Protein AF-A0A7X5EZK2-F1 (afdb_monomer_lite)

Sequence (81 aa):
MAADIVNLRQARKQRDRKDREATAEANRVRYGRSKADRKLAEAREEIARRHLDGHRLADGDPAATSPAADTVTPGASGPDS

Radius of gyration: 31.48 Å; chains: 1; bounding box: 59×73×66 Å

Foldseek 3Di:
DDDDPDDPVVVVVVVVVVVVVVVVVVCCVVPVCDPVNVVVVVVVVVVVVVVVVVVDDPPDDDDDDDDDPDDDDDDDDDDDD

InterPro domains:
  IPR025227 Protein of unknown function DUF4169 [PF13770] (3-57)

Secondary structure (DSSP, 8-state):
-------HHHHHHHHHHHHHHHHHHHHHHHHSS-HHHHHHHHHHHHHHHHHHHHT---------S----------------

pLDDT: mean 70.85, std 15.95, range [41.09, 92.5]

Structure (mmCIF, N/CA/C/O backbone):
data_AF-A0A7X5EZK2-F1
#
_entry.id   AF-A0A7X5EZK2-F1
#
loop_
_atom_site.group_PDB
_atom_site.id
_atom_site.type_symbol
_atom_site.label_atom_id
_atom_site.label_alt_id
_atom_site.label_comp_id
_atom_site.label_asym_id
_atom_site.label_entity_id
_atom_site.label_seq_id
_atom_site.pdbx_PDB_ins_code
_atom_site.Cartn_x
_atom_site.Cartn_y
_atom_site.Cartn_z
_atom_site.occupancy
_atom_site.B_iso_or_equiv
_atom_site.auth_seq_id
_atom_site.auth_comp_id
_atom_site.auth_asym_id
_atom_site.auth_atom_id
_atom_site.pdbx_PDB_model_num
ATOM 1 N N . MET A 1 1 ? -42.158 0.686 25.306 1.00 41.44 1 MET A N 1
ATOM 2 C CA . MET A 1 1 ? -41.095 0.850 24.289 1.00 41.44 1 MET A CA 1
ATOM 3 C C . MET A 1 1 ? -39.770 0.538 24.961 1.00 41.44 1 MET A C 1
ATOM 5 O O . MET A 1 1 ? -39.588 0.985 26.086 1.00 41.44 1 MET A O 1
ATOM 9 N N . ALA A 1 2 ? -38.908 -0.267 24.341 1.00 49.38 2 ALA A N 1
ATOM 10 C CA . ALA A 1 2 ? -37.592 -0.591 24.893 1.00 49.38 2 ALA A CA 1
ATOM 11 C C . ALA A 1 2 ? -36.559 0.446 24.430 1.00 49.38 2 ALA A C 1
ATOM 13 O O . ALA A 1 2 ? -36.625 0.905 23.292 1.00 49.38 2 ALA A O 1
ATOM 14 N N . ALA A 1 3 ? -35.625 0.815 25.306 1.00 63.31 3 ALA A N 1
ATOM 15 C CA . ALA A 1 3 ? -34.474 1.630 24.939 1.00 63.31 3 ALA A CA 1
ATOM 16 C C . ALA A 1 3 ? -33.306 0.702 24.582 1.00 63.31 3 ALA A C 1
ATOM 18 O O . ALA A 1 3 ? -32.846 -0.060 25.435 1.00 63.31 3 ALA A O 1
ATOM 19 N N . ASP A 1 4 ? -32.824 0.766 23.341 1.00 73.25 4 ASP A N 1
ATOM 20 C CA . ASP A 1 4 ? -31.696 -0.051 22.896 1.00 73.25 4 ASP A CA 1
ATOM 21 C C . ASP A 1 4 ? -30.395 0.410 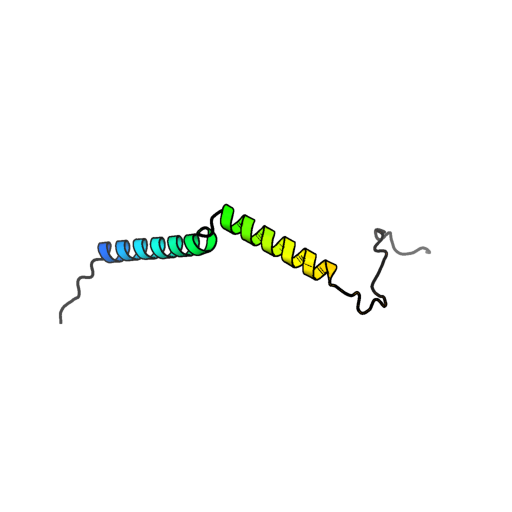23.568 1.00 73.25 4 ASP A C 1
ATOM 23 O O . ASP A 1 4 ? -29.852 1.479 23.279 1.00 73.25 4 ASP A O 1
ATOM 27 N N . ILE A 1 5 ? -29.868 -0.416 24.476 1.00 78.56 5 ILE A N 1
ATOM 28 C CA . ILE A 1 5 ? -28.615 -0.144 25.192 1.00 78.56 5 ILE A CA 1
ATOM 29 C C . ILE A 1 5 ? -27.433 -0.433 24.255 1.00 78.56 5 ILE A C 1
ATOM 31 O O . ILE A 1 5 ? -26.841 -1.515 24.254 1.00 78.56 5 ILE A O 1
ATOM 35 N N . VAL A 1 6 ? -27.081 0.552 23.426 1.00 78.62 6 VAL A N 1
ATOM 36 C CA . VAL A 1 6 ? -25.995 0.427 22.445 1.00 78.62 6 VAL A CA 1
ATOM 37 C C . VAL A 1 6 ? -24.625 0.405 23.130 1.00 78.62 6 VAL A C 1
ATOM 39 O O . VAL A 1 6 ? -24.202 1.370 23.771 1.00 78.62 6 VAL A O 1
ATOM 42 N N . ASN A 1 7 ? -23.869 -0.684 22.959 1.00 85.56 7 ASN A N 1
ATOM 43 C CA . ASN A 1 7 ? -22.542 -0.813 23.559 1.00 85.56 7 ASN A CA 1
ATOM 44 C C . ASN A 1 7 ? -21.491 0.038 22.813 1.00 85.56 7 ASN A C 1
ATOM 46 O O . ASN A 1 7 ? -20.833 -0.406 21.866 1.00 85.56 7 ASN A O 1
ATOM 50 N N . LEU A 1 8 ? -21.277 1.264 23.297 1.00 87.44 8 LEU A N 1
ATOM 51 C CA . LEU A 1 8 ? -20.340 2.233 22.713 1.00 87.44 8 LEU A CA 1
ATOM 52 C C . LEU A 1 8 ? -18.867 1.773 22.698 1.00 87.44 8 LEU A C 1
ATOM 54 O O . LEU A 1 8 ? -18.063 2.349 21.962 1.00 87.44 8 LEU A O 1
ATOM 58 N N . ARG A 1 9 ? -18.477 0.767 23.497 1.00 88.38 9 ARG A N 1
ATOM 59 C CA . ARG A 1 9 ? -17.124 0.175 23.462 1.00 88.38 9 ARG A CA 1
ATOM 60 C C . ARG A 1 9 ? -16.983 -0.781 22.279 1.00 88.38 9 ARG A C 1
ATOM 62 O O . ARG A 1 9 ? -15.969 -0.747 21.586 1.00 88.38 9 ARG A O 1
ATOM 69 N N . GLN A 1 10 ? -18.002 -1.601 22.021 1.00 86.62 10 GLN A N 1
ATOM 70 C CA . GLN A 1 10 ? -18.045 -2.470 20.842 1.00 86.62 10 GLN A CA 1
ATOM 71 C C . GLN A 1 10 ? -18.144 -1.647 19.551 1.00 86.62 10 GLN A C 1
ATOM 73 O O . GLN A 1 10 ? -17.401 -1.921 18.612 1.00 86.62 10 GLN A O 1
ATOM 78 N N . ALA A 1 11 ? -18.978 -0.600 19.530 1.00 87.62 11 ALA A N 1
ATOM 79 C CA . ALA A 1 11 ? -19.105 0.302 18.383 1.00 87.62 11 ALA A CA 1
ATOM 80 C C . ALA A 1 11 ? -17.765 0.968 18.011 1.00 87.62 11 ALA A C 1
ATOM 82 O O . ALA A 1 11 ? -17.368 0.934 16.847 1.00 87.62 11 ALA A O 1
ATOM 83 N N . ARG A 1 12 ? -17.022 1.489 19.003 1.00 91.19 12 ARG A N 1
ATOM 84 C CA . ARG A 1 12 ? -15.664 2.030 18.804 1.00 91.19 12 ARG A CA 1
ATOM 85 C C . ARG A 1 12 ? -14.701 0.978 18.250 1.00 91.19 12 ARG A C 1
ATOM 87 O O . ARG A 1 12 ? -14.148 1.184 17.178 1.00 91.19 12 ARG A O 1
ATOM 94 N N . LYS A 1 13 ? -14.613 -0.199 18.884 1.00 92.50 13 LYS A N 1
ATOM 95 C CA . LYS A 1 13 ? -13.745 -1.300 18.423 1.00 92.50 13 LYS A CA 1
ATOM 96 C C . LYS A 1 13 ? -14.050 -1.746 16.984 1.00 92.50 13 LYS A C 1
ATOM 98 O O . LYS A 1 13 ? -13.131 -2.114 16.257 1.00 92.50 13 LYS A O 1
ATOM 103 N N . GLN A 1 14 ? -15.320 -1.743 16.569 1.00 90.94 14 GLN A N 1
ATOM 104 C CA . GLN A 1 14 ? -15.686 -2.041 15.181 1.00 90.94 14 GLN A CA 1
ATOM 105 C C . GLN A 1 14 ? -15.232 -0.944 14.212 1.00 90.94 14 GLN A C 1
ATOM 107 O O . GLN A 1 14 ? -14.786 -1.266 13.114 1.00 90.94 14 GLN A O 1
ATOM 112 N N . ARG A 1 15 ? -15.311 0.329 14.614 1.00 89.00 15 ARG A N 1
ATOM 113 C CA . ARG A 1 15 ? -14.832 1.468 13.821 1.00 89.00 15 ARG A CA 1
ATOM 114 C C . ARG A 1 15 ? -13.315 1.392 13.618 1.00 89.00 15 ARG A C 1
ATOM 116 O O . ARG A 1 15 ? -12.874 1.272 12.481 1.00 89.00 15 ARG A O 1
ATOM 123 N N . ASP A 1 16 ? -12.558 1.246 14.708 1.00 92.50 16 ASP A N 1
ATOM 124 C CA . ASP A 1 16 ? -11.094 1.090 14.681 1.00 92.50 16 ASP A CA 1
ATOM 125 C C . ASP A 1 16 ? -10.646 -0.089 13.800 1.00 92.50 16 ASP A C 1
ATOM 127 O O . ASP A 1 16 ? -9.596 -0.045 13.157 1.00 92.50 16 ASP A O 1
ATOM 131 N N . ARG A 1 17 ? -11.428 -1.179 13.784 1.00 91.06 17 ARG A N 1
ATOM 132 C CA . ARG A 1 17 ? -11.165 -2.349 12.941 1.00 91.06 17 ARG A CA 1
ATOM 133 C C . ARG A 1 17 ? -11.385 -2.044 11.457 1.00 91.06 17 ARG A C 1
ATOM 135 O O . ARG A 1 17 ? -10.516 -2.386 10.661 1.00 91.06 17 ARG A O 1
ATOM 142 N N . LYS A 1 18 ? -12.491 -1.383 11.099 1.00 91.00 18 LYS A N 1
ATOM 143 C CA . LYS A 1 18 ? -12.788 -0.980 9.713 1.00 91.00 18 LYS A CA 1
ATOM 144 C C . LYS A 1 18 ? -11.730 -0.022 9.166 1.00 91.00 18 LYS A C 1
ATOM 146 O O . LYS A 1 18 ? -11.260 -0.218 8.051 1.00 91.00 18 LYS A O 1
ATOM 151 N N . ASP A 1 19 ? -11.287 0.939 9.972 1.00 88.81 19 ASP A N 1
ATOM 152 C CA . ASP A 1 19 ? -10.259 1.907 9.570 1.00 88.81 19 ASP A CA 1
ATOM 153 C C . ASP A 1 19 ? -8.898 1.216 9.316 1.00 88.81 19 ASP A C 1
ATOM 155 O O . ASP A 1 19 ? -8.183 1.534 8.359 1.00 88.81 19 ASP A O 1
ATOM 159 N N . ARG A 1 20 ? -8.556 0.196 10.119 1.00 86.88 20 ARG A N 1
ATOM 160 C CA . ARG A 1 20 ? -7.376 -0.669 9.901 1.00 86.88 20 ARG A CA 1
ATOM 161 C C . ARG A 1 20 ? -7.507 -1.562 8.668 1.00 86.88 20 ARG A C 1
ATOM 163 O O . ARG A 1 20 ? -6.522 -1.778 7.971 1.00 86.88 20 ARG A O 1
ATOM 170 N N . GLU A 1 21 ? -8.697 -2.087 8.393 1.00 85.94 21 GLU A N 1
ATOM 171 C CA . GLU A 1 21 ? -8.955 -2.916 7.211 1.00 85.94 21 GLU A CA 1
ATOM 172 C C . GLU A 1 21 ? -8.875 -2.074 5.922 1.00 85.94 21 GLU A C 1
ATOM 174 O O . GLU A 1 21 ? -8.157 -2.463 5.001 1.00 85.94 21 GLU A O 1
ATOM 179 N N . ALA A 1 22 ? -9.464 -0.873 5.901 1.00 86.75 22 ALA A N 1
ATOM 180 C CA . ALA A 1 22 ? -9.386 0.065 4.777 1.00 86.75 22 ALA A CA 1
ATOM 181 C C . ALA A 1 22 ? -7.954 0.572 4.514 1.00 86.75 22 ALA A C 1
ATOM 183 O O . ALA A 1 22 ? -7.506 0.637 3.367 1.00 86.75 22 ALA A O 1
ATOM 184 N N . THR A 1 23 ? -7.191 0.894 5.565 1.00 84.12 23 THR A N 1
ATOM 185 C CA . THR A 1 23 ? -5.773 1.273 5.411 1.00 84.12 23 THR A CA 1
ATOM 186 C C . THR A 1 23 ? -4.908 0.097 4.957 1.00 84.12 23 THR A C 1
ATOM 188 O O . THR A 1 23 ? -4.038 0.281 4.105 1.00 84.12 23 THR A O 1
ATOM 191 N N . ALA A 1 24 ? -5.162 -1.121 5.446 1.00 81.94 24 ALA A N 1
ATOM 192 C CA . ALA A 1 24 ? -4.488 -2.324 4.960 1.00 81.94 24 ALA A CA 1
ATOM 193 C C . ALA A 1 24 ? -4.815 -2.613 3.486 1.00 81.94 24 ALA A C 1
ATOM 195 O O . ALA A 1 24 ? -3.920 -2.983 2.733 1.00 81.94 24 ALA A O 1
ATOM 196 N N . GLU A 1 25 ? -6.056 -2.409 3.048 1.00 80.88 25 GLU A N 1
ATOM 197 C CA . GLU A 1 25 ? -6.471 -2.567 1.652 1.00 80.88 25 GLU A CA 1
ATOM 198 C C . GLU A 1 25 ? -5.831 -1.517 0.735 1.00 80.88 25 GLU A C 1
ATOM 200 O O . GLU A 1 25 ? -5.184 -1.882 -0.248 1.00 80.88 25 GLU A O 1
ATOM 205 N N . ALA A 1 26 ? -5.866 -0.235 1.112 1.00 79.50 26 ALA A N 1
ATOM 206 C CA . ALA A 1 26 ? -5.140 0.820 0.403 1.00 79.50 26 ALA A CA 1
ATOM 207 C C . ALA A 1 26 ? -3.632 0.517 0.310 1.00 79.50 26 ALA A C 1
ATOM 209 O O . ALA A 1 26 ? -3.009 0.739 -0.730 1.00 79.50 26 ALA A O 1
ATOM 210 N N . ASN A 1 27 ? -3.043 -0.051 1.367 1.00 81.75 27 ASN A N 1
ATOM 211 C CA . ASN A 1 27 ? -1.643 -0.470 1.375 1.00 81.75 27 ASN A CA 1
ATOM 212 C C . ASN A 1 27 ? -1.388 -1.740 0.542 1.00 81.75 27 ASN A C 1
ATOM 214 O O . ASN A 1 27 ? -0.326 -1.840 -0.064 1.00 81.75 27 ASN A O 1
ATOM 218 N N . ARG A 1 28 ? -2.339 -2.675 0.415 1.00 80.62 28 ARG A N 1
ATOM 219 C CA . ARG A 1 28 ? -2.247 -3.797 -0.545 1.00 80.62 28 ARG A CA 1
ATOM 220 C C . ARG A 1 28 ? -2.316 -3.306 -1.990 1.00 80.62 28 ARG A C 1
ATOM 222 O O . ARG A 1 28 ? -1.556 -3.788 -2.818 1.00 80.62 28 ARG A O 1
ATOM 229 N N . VAL A 1 29 ? -3.146 -2.311 -2.296 1.00 78.06 29 VAL A N 1
ATOM 230 C CA . VAL A 1 29 ? -3.194 -1.714 -3.643 1.00 78.06 29 VAL A CA 1
ATOM 231 C C . VAL A 1 29 ? -1.894 -0.957 -3.957 1.00 78.06 29 VAL A C 1
ATOM 233 O O . VAL A 1 29 ? -1.331 -1.125 -5.036 1.00 78.06 29 VAL A O 1
ATOM 236 N N . ARG A 1 30 ? -1.371 -0.169 -3.006 1.00 72.69 30 ARG A N 1
ATOM 237 C CA . ARG A 1 30 ? -0.149 0.646 -3.181 1.00 72.69 30 ARG A CA 1
ATOM 238 C C . ARG A 1 30 ? 1.160 -0.152 -3.121 1.00 72.69 30 ARG A C 1
ATOM 240 O O . ARG A 1 30 ? 2.102 0.176 -3.838 1.00 72.69 30 ARG A O 1
ATOM 247 N N . TYR A 1 31 ? 1.236 -1.171 -2.266 1.00 71.38 31 TYR A N 1
ATOM 248 C CA . TYR A 1 31 ? 2.477 -1.886 -1.924 1.00 71.38 31 TYR A CA 1
ATOM 249 C C . TYR A 1 31 ? 2.396 -3.413 -2.085 1.00 71.38 31 TYR A C 1
ATOM 251 O O . TYR A 1 31 ? 3.412 -4.084 -1.931 1.00 71.38 31 TYR A O 1
ATOM 259 N N . GLY A 1 32 ? 1.227 -3.974 -2.413 1.00 68.31 32 GLY A N 1
ATOM 260 C CA . GLY A 1 32 ? 1.047 -5.412 -2.661 1.00 68.31 32 GLY A CA 1
ATOM 261 C C . GLY A 1 32 ? 1.615 -5.896 -3.997 1.00 68.31 32 GLY A C 1
ATOM 262 O O . GLY A 1 32 ? 1.737 -7.099 -4.195 1.00 68.31 32 GLY A O 1
ATOM 263 N N . ARG A 1 33 ? 2.033 -4.983 -4.885 1.00 69.38 33 ARG A N 1
ATOM 264 C CA . ARG A 1 33 ? 3.006 -5.303 -5.941 1.00 69.38 33 ARG A CA 1
ATOM 265 C C . ARG A 1 33 ? 4.397 -5.305 -5.314 1.00 69.38 33 ARG A C 1
ATOM 267 O O . ARG A 1 33 ? 4.868 -4.254 -4.851 1.00 69.38 33 ARG A O 1
ATOM 274 N N . SER A 1 34 ? 5.065 -6.458 -5.304 1.00 68.31 34 SER A N 1
ATOM 275 C CA . SER A 1 34 ? 6.405 -6.559 -4.727 1.00 68.31 34 SER A CA 1
ATOM 276 C C . SER A 1 34 ? 7.389 -5.640 -5.465 1.00 68.31 34 SER A C 1
ATOM 278 O O . SER A 1 34 ? 7.130 -5.161 -6.573 1.00 68.31 34 SER A O 1
ATOM 280 N N . LYS A 1 35 ? 8.554 -5.368 -4.860 1.00 66.00 35 LYS A N 1
ATOM 281 C CA . LYS A 1 35 ? 9.619 -4.618 -5.554 1.00 66.00 35 LYS A CA 1
ATOM 282 C C . LYS A 1 35 ? 10.063 -5.324 -6.846 1.00 66.00 35 LYS A C 1
ATOM 284 O O . LYS A 1 35 ? 10.431 -4.640 -7.795 1.00 66.00 35 LYS A O 1
ATOM 289 N N . ALA A 1 36 ? 10.001 -6.659 -6.886 1.00 69.00 36 ALA A N 1
ATOM 290 C CA . ALA A 1 36 ? 10.312 -7.442 -8.076 1.00 69.00 36 ALA A CA 1
ATOM 291 C C . ALA A 1 36 ? 9.254 -7.241 -9.171 1.00 69.00 36 ALA A C 1
ATOM 293 O O . ALA A 1 36 ? 9.618 -6.917 -10.297 1.00 69.00 36 ALA A O 1
ATOM 294 N N . ASP A 1 37 ? 7.962 -7.325 -8.832 1.00 72.75 37 ASP A N 1
ATOM 295 C CA . ASP A 1 37 ? 6.865 -7.155 -9.801 1.00 72.75 37 ASP A CA 1
ATOM 296 C C . ASP A 1 37 ? 6.843 -5.748 -10.402 1.00 72.75 37 ASP A C 1
ATOM 298 O O . ASP A 1 37 ? 6.613 -5.591 -11.599 1.00 72.75 37 ASP A O 1
ATOM 302 N N . ARG A 1 38 ? 7.119 -4.720 -9.585 1.00 78.19 38 ARG A N 1
ATOM 303 C CA . ARG A 1 38 ? 7.235 -3.332 -10.058 1.00 78.19 38 ARG A CA 1
ATOM 304 C C . ARG A 1 38 ? 8.398 -3.158 -11.026 1.00 78.19 38 ARG A C 1
ATOM 306 O O . ARG A 1 38 ? 8.166 -2.730 -12.148 1.00 78.19 38 ARG A O 1
ATOM 313 N N . LYS A 1 39 ? 9.606 -3.595 -10.651 1.00 79.06 39 LYS A N 1
ATOM 314 C CA . LYS A 1 39 ? 10.786 -3.533 -11.531 1.00 79.06 39 LYS A CA 1
ATOM 315 C C . LYS A 1 39 ? 10.578 -4.310 -12.840 1.00 79.06 39 LYS A C 1
ATOM 317 O O . LYS A 1 39 ? 11.048 -3.898 -13.894 1.00 79.06 39 LYS A O 1
ATOM 322 N N . LEU A 1 40 ? 9.878 -5.440 -12.775 1.00 81.81 40 LEU A N 1
ATOM 323 C CA . LEU A 1 40 ? 9.563 -6.283 -13.926 1.00 81.81 40 LEU A CA 1
ATOM 324 C C . LEU A 1 40 ? 8.508 -5.633 -14.841 1.00 81.81 40 LEU A C 1
ATOM 326 O O . LEU A 1 40 ? 8.624 -5.738 -16.061 1.00 81.81 40 LEU A O 1
ATOM 330 N N . ALA A 1 41 ? 7.520 -4.927 -14.283 1.00 82.44 41 ALA A N 1
ATOM 331 C CA . ALA A 1 41 ? 6.587 -4.099 -15.049 1.00 82.44 41 ALA A CA 1
ATOM 332 C C . ALA A 1 41 ? 7.293 -2.892 -15.696 1.00 82.44 41 ALA A C 1
ATOM 334 O O . ALA A 1 41 ? 7.190 -2.717 -16.905 1.00 82.44 41 ALA A O 1
ATOM 335 N N . GLU A 1 42 ? 8.089 -2.140 -14.931 1.00 82.88 42 GLU A N 1
ATOM 336 C CA . GLU A 1 42 ? 8.886 -0.998 -15.411 1.00 82.88 42 GLU A CA 1
ATOM 337 C C . GLU A 1 42 ? 9.814 -1.399 -16.573 1.00 82.88 42 GLU A C 1
ATOM 339 O O . G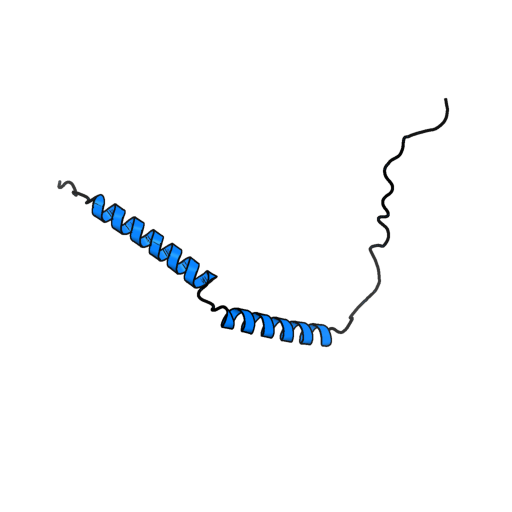LU A 1 42 ? 9.849 -0.722 -17.600 1.00 82.88 42 GLU A O 1
ATOM 344 N N . ALA A 1 43 ? 10.505 -2.541 -16.463 1.00 86.12 43 ALA A N 1
ATOM 345 C CA . ALA A 1 43 ? 11.359 -3.067 -17.530 1.00 86.12 43 ALA A CA 1
ATOM 346 C C . ALA A 1 43 ? 10.562 -3.458 -18.789 1.00 86.12 43 ALA A C 1
ATOM 348 O O . ALA A 1 43 ? 11.013 -3.211 -19.908 1.00 86.12 43 ALA A O 1
ATOM 349 N N . ARG A 1 44 ? 9.357 -4.030 -18.636 1.00 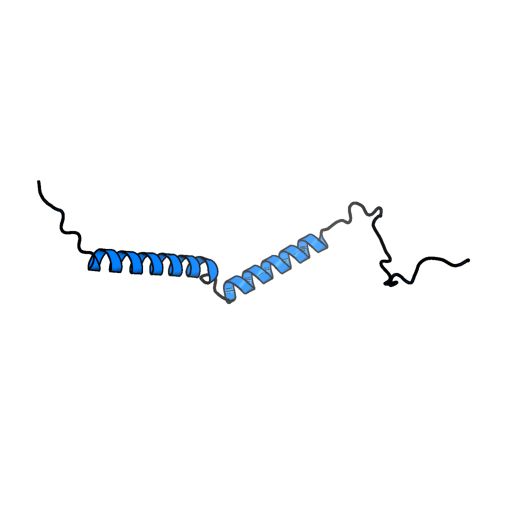86.75 44 ARG A N 1
ATOM 350 C CA . ARG A 1 44 ? 8.453 -4.308 -19.769 1.00 86.75 44 ARG A CA 1
ATOM 351 C C . ARG A 1 44 ? 7.965 -3.021 -20.433 1.00 86.75 44 ARG A C 1
ATOM 353 O O . ARG A 1 44 ? 7.938 -2.960 -21.656 1.00 86.75 44 ARG A O 1
ATOM 360 N N . GLU A 1 45 ? 7.624 -1.998 -19.654 1.00 85.38 45 GLU A N 1
ATOM 361 C CA . GLU A 1 45 ? 7.217 -0.678 -20.155 1.00 85.38 45 GLU A CA 1
ATOM 362 C C . GLU A 1 45 ? 8.374 0.075 -20.833 1.00 85.38 45 GLU A C 1
ATOM 364 O O . GLU A 1 45 ? 8.161 0.809 -21.793 1.00 85.38 45 GLU A O 1
ATOM 369 N N . GLU A 1 46 ? 9.612 -0.082 -20.363 1.00 86.12 46 GLU A N 1
ATOM 370 C CA . GLU A 1 46 ? 10.814 0.464 -21.009 1.00 86.12 46 GLU A CA 1
ATOM 371 C C . GLU A 1 46 ? 11.115 -0.234 -22.344 1.00 86.12 46 GLU A C 1
ATOM 373 O O . GLU A 1 46 ? 11.373 0.442 -23.340 1.00 86.12 46 GLU A O 1
ATOM 378 N N . ILE A 1 47 ? 11.017 -1.567 -22.395 1.00 86.81 47 ILE A N 1
ATOM 379 C CA . ILE A 1 47 ? 11.140 -2.345 -23.637 1.00 86.81 47 ILE A CA 1
ATOM 380 C C . ILE A 1 47 ? 10.031 -1.949 -24.623 1.00 86.81 47 ILE A C 1
ATOM 382 O O . ILE A 1 47 ? 10.326 -1.637 -25.774 1.00 86.81 47 ILE A O 1
ATOM 386 N N . ALA A 1 48 ? 8.775 -1.884 -24.173 1.00 84.06 48 ALA A N 1
ATOM 387 C CA . ALA A 1 48 ? 7.645 -1.477 -25.006 1.00 84.06 48 ALA A CA 1
ATOM 388 C C . ALA A 1 48 ? 7.809 -0.050 -25.556 1.00 84.06 48 ALA A C 1
ATOM 390 O O . ALA A 1 48 ? 7.615 0.155 -26.751 1.00 84.06 48 ALA A O 1
ATOM 391 N N . ARG A 1 49 ? 8.235 0.916 -24.726 1.00 82.19 49 ARG A N 1
ATOM 392 C CA . ARG A 1 49 ? 8.557 2.280 -25.183 1.00 82.19 49 ARG A CA 1
ATOM 393 C C . ARG A 1 49 ? 9.654 2.278 -26.242 1.00 82.19 49 ARG A C 1
ATOM 395 O O . ARG A 1 49 ? 9.418 2.795 -27.321 1.00 82.19 49 ARG A O 1
ATOM 402 N N . ARG A 1 50 ? 10.785 1.600 -26.004 1.00 80.94 50 ARG A N 1
ATOM 403 C CA . ARG A 1 50 ? 11.874 1.488 -26.995 1.00 80.94 50 ARG A CA 1
ATOM 404 C C . ARG A 1 50 ? 11.424 0.875 -28.322 1.00 80.94 50 ARG A C 1
ATOM 406 O O . ARG A 1 50 ? 11.874 1.330 -29.368 1.00 80.94 50 ARG A O 1
ATOM 413 N N . HIS A 1 51 ? 10.545 -0.129 -28.298 1.00 80.75 51 HIS A N 1
ATOM 414 C CA . HIS A 1 51 ? 9.956 -0.672 -29.525 1.00 80.75 51 HIS A CA 1
ATOM 415 C C . HIS A 1 51 ? 9.065 0.355 -30.235 1.00 80.75 51 HIS A C 1
ATOM 417 O O . HIS A 1 51 ? 9.200 0.530 -31.441 1.00 80.75 51 HIS A O 1
ATOM 423 N N . LEU A 1 52 ? 8.191 1.057 -29.510 1.00 80.25 52 LEU A N 1
ATOM 424 C CA . LEU A 1 52 ? 7.332 2.095 -30.090 1.00 80.25 52 LEU A CA 1
ATOM 425 C C . LEU A 1 52 ? 8.143 3.273 -30.651 1.00 80.25 52 LEU A C 1
ATOM 427 O O . LEU A 1 52 ? 7.865 3.715 -31.760 1.00 80.25 52 LEU A O 1
ATOM 431 N N . ASP A 1 53 ? 9.175 3.728 -29.938 1.00 73.00 53 ASP A N 1
ATOM 432 C CA . ASP A 1 53 ? 10.081 4.795 -30.376 1.00 73.00 53 ASP A CA 1
ATOM 433 C C . ASP A 1 53 ? 10.894 4.367 -31.611 1.00 73.00 53 ASP A C 1
ATOM 435 O O . ASP A 1 53 ? 11.014 5.132 -32.565 1.00 73.00 53 ASP A O 1
ATOM 439 N N . GLY A 1 54 ? 11.390 3.124 -31.650 1.00 73.19 54 GLY A N 1
ATOM 440 C CA . GLY A 1 54 ? 12.093 2.561 -32.812 1.00 73.19 54 GLY A CA 1
ATOM 441 C C . GLY A 1 54 ? 11.200 2.293 -34.033 1.00 73.19 54 GLY A C 1
ATOM 442 O O . GLY A 1 54 ? 11.707 2.174 -35.147 1.00 73.19 54 GLY A O 1
ATOM 443 N N . HIS A 1 55 ? 9.881 2.221 -33.842 1.00 71.12 55 HIS A N 1
ATOM 444 C CA . HIS A 1 55 ? 8.879 2.123 -34.909 1.00 71.12 55 HIS A CA 1
ATOM 445 C C . HIS A 1 55 ? 8.164 3.454 -35.188 1.00 71.12 55 HIS A C 1
ATOM 447 O O . HIS A 1 55 ? 7.238 3.497 -36.000 1.00 71.12 55 HIS A O 1
ATOM 453 N N . ARG A 1 56 ? 8.594 4.552 -34.555 1.00 68.88 56 ARG A N 1
ATOM 454 C CA . ARG A 1 56 ? 8.043 5.884 -34.786 1.00 68.88 56 ARG A CA 1
ATOM 455 C C . ARG A 1 56 ? 8.572 6.437 -36.105 1.00 68.88 56 ARG A C 1
ATOM 457 O O . ARG A 1 56 ? 9.614 7.088 -36.148 1.00 68.88 56 ARG A O 1
ATOM 464 N N . LEU A 1 57 ? 7.830 6.192 -37.182 1.00 63.03 57 LEU A N 1
ATOM 465 C CA . LEU A 1 57 ? 8.019 6.929 -38.424 1.00 63.03 57 LEU A CA 1
ATOM 466 C C . LEU A 1 57 ? 7.792 8.421 -38.132 1.00 63.03 57 LEU A C 1
ATOM 468 O O . LEU A 1 57 ? 6.819 8.793 -37.471 1.00 63.03 57 LEU A O 1
ATOM 472 N N . ALA A 1 58 ? 8.727 9.268 -38.561 1.00 60.84 58 ALA A N 1
ATOM 473 C CA . ALA A 1 58 ? 8.649 10.711 -38.368 1.00 60.84 58 ALA A CA 1
ATOM 474 C C . ALA A 1 58 ? 7.679 11.328 -39.389 1.00 60.84 58 ALA A C 1
ATOM 476 O O . ALA A 1 58 ? 8.092 12.022 -40.318 1.00 60.84 58 ALA A O 1
ATOM 477 N N . ASP A 1 59 ? 6.386 11.050 -39.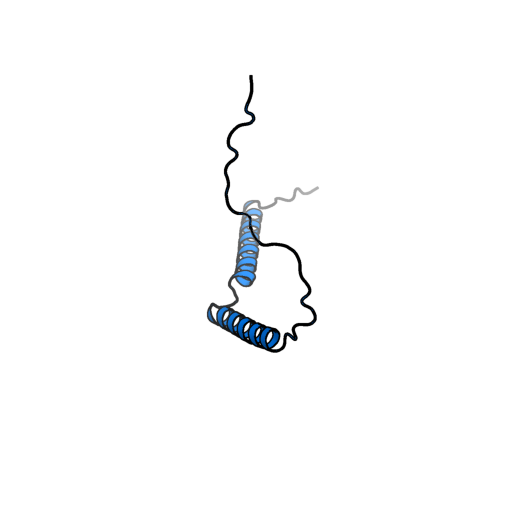220 1.00 59.47 59 ASP A N 1
ATOM 478 C CA . ASP A 1 59 ? 5.318 11.629 -40.033 1.00 59.47 59 ASP A CA 1
ATOM 479 C C .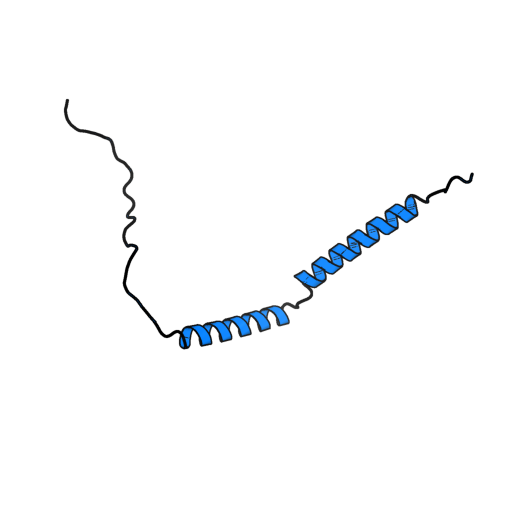 ASP A 1 59 ? 5.118 13.110 -39.672 1.00 59.47 59 ASP A C 1
ATOM 481 O O . ASP A 1 59 ? 4.248 13.479 -38.882 1.00 59.47 59 ASP A O 1
ATOM 485 N N . GLY A 1 60 ? 5.953 13.957 -40.279 1.00 46.81 60 GLY A N 1
ATOM 486 C CA . GLY A 1 60 ? 5.800 15.409 -40.323 1.00 46.81 60 GLY A CA 1
ATOM 487 C C . GLY A 1 60 ? 6.610 16.187 -39.286 1.00 46.81 60 GLY A C 1
ATOM 488 O O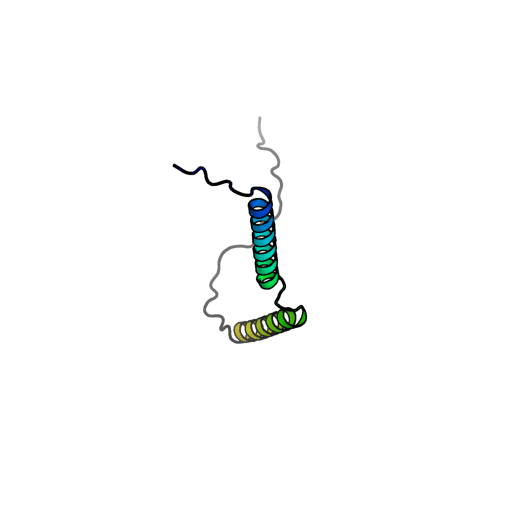 . GLY A 1 60 ? 6.092 16.553 -38.235 1.00 46.81 60 GLY A O 1
ATOM 489 N N . ASP A 1 61 ? 7.832 16.573 -39.657 1.00 57.00 61 ASP A N 1
ATOM 490 C CA . ASP A 1 61 ? 8.352 17.888 -39.263 1.00 57.00 61 ASP A CA 1
ATOM 491 C C . ASP A 1 61 ? 7.921 18.893 -40.343 1.00 57.00 61 ASP A C 1
ATOM 493 O O . ASP A 1 61 ? 8.237 18.701 -41.524 1.00 57.00 61 ASP A O 1
ATOM 497 N N . PRO A 1 62 ? 7.110 19.899 -39.979 1.00 50.69 62 PRO A N 1
ATOM 498 C CA . PRO A 1 62 ? 7.443 21.245 -40.427 1.00 50.69 62 PRO A CA 1
ATOM 499 C C . PRO A 1 62 ? 7.152 22.331 -39.370 1.00 50.69 62 PRO A C 1
ATOM 501 O O . PRO A 1 62 ? 6.118 22.995 -39.422 1.00 50.69 62 PRO A O 1
ATOM 504 N N . ALA A 1 63 ? 8.155 22.602 -38.529 1.00 54.78 63 ALA A N 1
ATOM 505 C CA . ALA A 1 63 ? 8.459 23.911 -37.918 1.00 54.78 63 ALA A CA 1
ATOM 506 C C . ALA A 1 63 ? 7.526 24.532 -36.834 1.00 54.78 63 ALA A C 1
ATOM 508 O O . ALA A 1 63 ? 6.338 24.248 -36.725 1.00 54.78 63 ALA A O 1
ATOM 509 N N . ALA A 1 64 ? 8.122 25.490 -36.093 1.00 47.28 64 ALA A N 1
ATOM 510 C CA . ALA A 1 64 ? 7.567 26.348 -35.021 1.00 47.28 64 ALA A CA 1
ATOM 511 C C . ALA A 1 64 ? 7.260 25.624 -33.679 1.00 47.28 64 ALA A C 1
ATOM 513 O O . ALA A 1 64 ? 6.635 24.575 -33.658 1.00 47.28 64 ALA A O 1
ATOM 514 N N . THR A 1 65 ? 7.629 26.097 -32.477 1.00 42.47 65 THR A N 1
ATOM 515 C CA . THR A 1 65 ? 8.077 27.419 -31.965 1.00 42.47 65 THR A CA 1
ATOM 516 C C . THR A 1 65 ? 8.902 27.178 -30.679 1.00 42.47 65 THR A C 1
ATOM 518 O O . THR A 1 65 ? 8.463 26.371 -29.865 1.00 42.47 65 THR A O 1
ATOM 521 N N . SER A 1 66 ? 10.031 27.814 -30.336 1.00 44.09 66 SER A N 1
ATOM 522 C CA . SER A 1 66 ? 11.013 28.659 -31.049 1.00 44.09 66 SER A CA 1
ATOM 523 C C . SER A 1 66 ? 12.337 28.690 -30.246 1.00 44.09 66 SER A C 1
ATOM 525 O O . SER A 1 66 ? 12.310 28.417 -29.044 1.00 44.09 66 SER A O 1
ATOM 527 N N . PRO A 1 67 ? 13.489 29.045 -30.851 1.00 60.12 67 PRO A N 1
ATOM 528 C CA . PRO A 1 67 ? 14.742 29.284 -30.131 1.00 60.12 67 PRO A CA 1
ATOM 529 C C . PRO A 1 67 ? 14.797 30.694 -29.505 1.00 60.12 67 PRO A C 1
ATOM 531 O O . PRO A 1 67 ? 14.089 31.596 -29.942 1.00 60.12 67 PRO A O 1
ATOM 534 N N . ALA A 1 68 ? 15.712 30.875 -28.544 1.00 51.75 68 ALA A N 1
ATOM 535 C CA . ALA A 1 68 ? 16.045 32.127 -27.846 1.00 51.75 68 ALA A CA 1
ATOM 536 C C . ALA A 1 68 ? 14.972 32.707 -26.895 1.00 51.75 68 ALA A C 1
ATOM 538 O O . ALA A 1 68 ? 14.186 33.583 -27.243 1.00 51.75 68 ALA A O 1
ATOM 539 N N . ALA A 1 69 ? 15.074 32.311 -25.624 1.00 46.72 69 ALA A N 1
ATOM 540 C CA . ALA A 1 69 ? 14.800 33.194 -24.490 1.00 46.72 69 ALA A CA 1
ATOM 541 C C . ALA A 1 69 ? 16.136 33.462 -23.776 1.00 46.72 69 ALA A C 1
ATOM 543 O O . ALA A 1 69 ? 16.405 32.920 -22.706 1.00 46.72 69 ALA A O 1
ATOM 544 N N . ASP A 1 70 ? 17.007 34.226 -24.439 1.00 48.97 70 ASP A N 1
ATOM 545 C CA . ASP A 1 70 ? 18.258 34.693 -23.842 1.00 48.97 70 ASP A CA 1
ATOM 546 C C . ASP A 1 70 ? 17.937 35.745 -22.768 1.00 48.97 70 ASP A C 1
ATOM 548 O O . ASP A 1 70 ? 17.074 36.609 -22.956 1.00 48.97 70 ASP A O 1
ATOM 552 N N . THR A 1 71 ? 18.567 35.641 -21.601 1.00 55.06 71 THR A N 1
ATOM 553 C CA . THR A 1 71 ? 18.188 36.433 -20.425 1.00 55.06 71 THR A CA 1
ATOM 554 C C . THR A 1 71 ? 18.784 37.835 -20.482 1.00 55.06 71 THR A C 1
ATOM 556 O O . THR A 1 71 ? 19.919 38.042 -20.053 1.00 55.06 71 THR A O 1
ATOM 559 N N . VAL A 1 72 ? 17.994 38.819 -20.922 1.00 50.47 72 VAL A N 1
ATOM 560 C CA . VAL A 1 72 ? 18.316 40.247 -20.767 1.00 50.47 72 VAL A CA 1
ATOM 561 C C . VAL A 1 72 ? 17.333 40.910 -19.801 1.00 50.47 72 VAL A C 1
ATOM 563 O O . VAL A 1 72 ? 16.160 41.122 -20.100 1.00 50.47 72 VAL A O 1
ATOM 566 N N . THR A 1 73 ? 17.845 41.233 -18.614 1.00 54.12 73 THR A N 1
ATOM 567 C CA . THR A 1 73 ? 17.168 41.984 -17.547 1.00 54.12 73 THR A CA 1
ATOM 568 C C . THR A 1 73 ? 16.733 43.377 -18.035 1.00 54.12 73 THR A C 1
ATOM 570 O O . THR A 1 73 ? 17.518 44.039 -18.717 1.00 54.12 73 THR A O 1
ATOM 573 N N . PRO A 1 74 ? 15.534 43.881 -17.675 1.00 51.75 74 PRO A N 1
ATOM 574 C CA . PRO A 1 74 ? 15.056 45.180 -18.148 1.00 51.75 74 PRO A CA 1
ATOM 575 C C . PRO A 1 74 ? 15.829 46.343 -17.506 1.00 51.75 74 PRO A C 1
ATOM 577 O O . PRO A 1 74 ? 15.630 46.675 -16.337 1.00 51.75 74 PRO A O 1
ATOM 580 N N . GLY A 1 75 ? 16.697 46.983 -18.291 1.00 49.34 75 GLY A N 1
ATOM 581 C CA . GLY A 1 75 ? 17.403 48.211 -17.927 1.00 49.34 75 GLY A CA 1
ATOM 582 C C . GLY A 1 75 ? 16.711 49.457 -18.482 1.00 49.34 75 GLY A C 1
ATOM 583 O O . GLY A 1 75 ? 16.745 49.677 -19.683 1.00 49.34 75 GLY A O 1
ATOM 584 N N . ALA A 1 76 ? 16.107 50.236 -17.581 1.00 49.19 76 ALA A N 1
ATOM 585 C CA . ALA A 1 76 ? 15.715 51.651 -17.676 1.00 49.19 76 ALA A CA 1
ATOM 586 C C . ALA A 1 76 ? 15.306 52.266 -19.041 1.00 49.19 76 ALA A C 1
ATOM 588 O O . ALA A 1 76 ? 16.093 52.448 -19.965 1.00 49.19 76 ALA A O 1
ATOM 589 N N . SER A 1 77 ? 14.069 52.765 -19.061 1.00 49.03 77 SER A N 1
ATOM 590 C CA . SER A 1 77 ? 13.537 53.730 -20.028 1.00 49.03 77 SER A CA 1
ATOM 591 C C . SER A 1 77 ? 14.412 54.982 -20.219 1.00 49.03 77 SER A C 1
ATOM 593 O O . SER A 1 77 ? 14.589 55.734 -19.267 1.00 49.03 77 SER A O 1
ATOM 595 N N . GLY A 1 78 ? 14.746 55.282 -21.481 1.00 42.47 78 GLY A N 1
ATOM 596 C CA . GLY A 1 78 ? 14.678 56.641 -22.043 1.00 42.47 78 GLY A CA 1
ATOM 597 C C . GLY A 1 78 ? 15.906 57.559 -21.903 1.00 42.47 78 GLY A C 1
ATOM 598 O O . GLY A 1 78 ? 16.225 57.974 -20.792 1.00 42.47 78 GLY A O 1
ATOM 599 N N . PRO A 1 79 ? 16.539 57.969 -23.020 1.00 58.06 79 PRO A N 1
ATOM 600 C CA . PRO A 1 79 ? 17.324 59.201 -23.085 1.00 58.06 79 PRO A CA 1
ATOM 601 C C . PRO A 1 79 ? 16.441 60.452 -23.305 1.00 58.06 79 PRO A C 1
ATOM 603 O O . PRO A 1 79 ? 15.285 60.346 -23.713 1.00 58.06 79 PRO A O 1
ATOM 606 N N . ASP A 1 80 ? 17.063 61.617 -23.098 1.00 41.09 80 ASP A N 1
ATOM 607 C CA . ASP A 1 80 ? 16.680 62.973 -23.536 1.00 41.09 80 ASP A CA 1
ATOM 608 C C . ASP A 1 80 ? 15.547 63.730 -22.807 1.00 41.09 80 ASP A C 1
ATOM 610 O O . ASP A 1 80 ? 14.428 63.895 -23.300 1.00 41.09 80 ASP A O 1
ATOM 614 N N . SER A 1 81 ? 15.919 64.361 -21.684 1.00 42.81 81 SER A N 1
ATOM 615 C CA . SER A 1 81 ? 15.778 65.819 -21.457 1.00 42.81 81 SER A CA 1
ATOM 616 C C . SER A 1 81 ? 16.809 66.304 -20.433 1.00 42.81 81 SER A C 1
ATOM 618 O O . SER A 1 81 ? 16.996 65.585 -19.427 1.00 42.81 81 SER A O 1
#

Organism: NCBI:txid2750084